Protein AF-A0A7C6EEV6-F1 (afdb_monomer)

Foldseek 3Di:
DVVCVVQVVQQWDWDADDPPPQQFGIWIAAPVRPDIWTEGEFEECALAWTWCFQDLDHPTQWYWYWYNVVDPDIWIFIDGSVLQVVQWDWDADPNGIIITRHSVSTVVRTPVCVVVHGRD

Sequence (120 aa):
FYVCYELSRKGWNCLPTTRNAKGVDIIIYDLNGEKKFTIQVKALSRRNPVPFGSKLEIMADFVIVCAEVFTDKPEVYILTPDDVKKNIHKGVKDAKTSYWLQPQGYLKFREAWEKIGKGY

Nearest PDB structures (foldseek):
  2wcz-assembly1_B  TM=6.477E-01  e=2.171E-03  Archaeoglobus fulgidus
  8q5o-assembly1_A  TM=5.738E-01  e=1.418E-02  Escherichia coli
  3wvh-assembly1_A  TM=6.713E-01  e=1.547E+00  Haemophilus influenzae Rd KW20
  2z53-assembly1_A  TM=4.782E-01  e=4.714E+00  Phytolacca dioica

Mean predicted aligned error: 3.17 Å

Radius of gyration: 14.47 Å; Cα contacts (8 Å, |Δi|>4): 247; chains: 1; bounding box: 33×30×40 Å

pLDDT: mean 95.14, std 6.46, range [60.12, 98.75]

Secondary structure (DSSP, 8-state):
-HHHHHHHTTT-EEEEPSS--TT--EEEE-TTS--EEEEEEEE-SSSPPEEEESS----SSEEEEEE-TTSSS-EEEEE-HHHHHHHEEEEEETTEEEEEE-HHHHHTTBT-GGGT----

Structure (mmCIF, N/CA/C/O backbone):
data_AF-A0A7C6EEV6-F1
#
_entry.id   AF-A0A7C6EEV6-F1
#
loop_
_atom_site.group_PDB
_atom_site.id
_atom_site.type_symbol
_atom_site.label_atom_id
_atom_site.label_alt_id
_atom_site.label_comp_id
_atom_site.label_asym_id
_atom_site.label_entity_id
_atom_site.label_seq_id
_atom_site.pdbx_PDB_ins_code
_atom_site.Cartn_x
_atom_site.Cartn_y
_atom_site.Cartn_z
_atom_site.occupancy
_atom_site.B_iso_or_equiv
_atom_site.auth_seq_id
_atom_site.auth_comp_id
_atom_site.auth_asym_id
_atom_site.auth_atom_id
_atom_site.pdbx_PDB_model_num
ATOM 1 N N . PHE A 1 1 ? -11.119 -3.852 -3.660 1.00 90.19 1 PHE A N 1
ATOM 2 C CA . PHE A 1 1 ? -11.980 -3.915 -2.459 1.00 90.19 1 PHE A CA 1
ATOM 3 C C . PHE A 1 1 ? -11.391 -4.717 -1.297 1.00 90.19 1 PHE A C 1
ATOM 5 O O . PHE A 1 1 ? -11.603 -4.293 -0.173 1.00 90.19 1 PHE A O 1
ATOM 12 N N . TYR A 1 2 ? -10.637 -5.807 -1.511 1.00 96.12 2 TYR A N 1
ATOM 13 C CA . TYR A 1 2 ? -10.075 -6.634 -0.420 1.00 96.12 2 TYR A CA 1
ATOM 14 C C . TYR A 1 2 ? -9.331 -5.847 0.679 1.00 96.12 2 TYR A C 1
ATOM 16 O O . TYR A 1 2 ? -9.598 -6.033 1.858 1.00 96.12 2 TYR A O 1
ATOM 24 N N . VAL A 1 3 ? -8.468 -4.897 0.303 1.00 97.19 3 VAL A N 1
ATOM 25 C CA . VAL A 1 3 ? -7.756 -4.048 1.278 1.00 97.19 3 VAL A CA 1
ATOM 26 C C . VAL A 1 3 ? -8.719 -3.218 2.138 1.00 97.19 3 VAL A C 1
ATOM 28 O O . VAL A 1 3 ? -8.515 -3.121 3.343 1.00 97.19 3 VAL A O 1
ATOM 31 N N . CYS A 1 4 ? -9.802 -2.678 1.564 1.00 97.69 4 CYS A N 1
ATOM 32 C CA . CYS A 1 4 ? -10.833 -1.980 2.340 1.00 97.69 4 CYS A CA 1
ATOM 33 C C . CYS A 1 4 ? -11.511 -2.918 3.345 1.00 97.69 4 CYS A C 1
ATOM 35 O O . CYS A 1 4 ? -11.732 -2.524 4.480 1.00 97.69 4 CYS A O 1
ATOM 37 N N . TYR A 1 5 ? -11.805 -4.162 2.952 1.00 97.06 5 TYR A N 1
ATOM 38 C CA . TYR A 1 5 ? -12.373 -5.166 3.857 1.00 97.06 5 TYR A CA 1
ATOM 39 C C . TYR A 1 5 ? -11.449 -5.431 5.058 1.00 97.06 5 TYR A C 1
ATOM 41 O O . TYR A 1 5 ? -11.901 -5.379 6.201 1.00 97.06 5 TYR A O 1
ATOM 49 N N . GLU A 1 6 ? -10.149 -5.626 4.820 1.00 97.75 6 GLU A N 1
ATOM 50 C CA . GLU A 1 6 ? -9.165 -5.821 5.894 1.00 97.75 6 GLU A CA 1
ATOM 51 C C . GLU A 1 6 ? -9.039 -4.601 6.820 1.00 97.75 6 GLU A C 1
ATOM 53 O O . GLU A 1 6 ? -8.946 -4.751 8.040 1.00 97.75 6 GLU A O 1
ATOM 58 N N . LEU A 1 7 ? -9.077 -3.389 6.262 1.00 98.06 7 LEU A N 1
ATOM 59 C CA . LEU A 1 7 ? -9.040 -2.140 7.028 1.00 98.06 7 LEU A CA 1
ATOM 60 C C . LEU A 1 7 ? -10.310 -1.950 7.871 1.00 98.06 7 LEU A C 1
ATOM 62 O O . LEU A 1 7 ? -10.215 -1.635 9.059 1.00 98.06 7 LEU A O 1
ATOM 66 N N . SER A 1 8 ? -11.489 -2.216 7.308 1.00 97.69 8 SER A N 1
ATOM 67 C CA . SER A 1 8 ? -12.762 -2.124 8.030 1.00 97.69 8 SER A CA 1
ATOM 68 C C . SER A 1 8 ? -12.862 -3.126 9.178 1.00 97.69 8 SER A C 1
ATOM 70 O O . SER A 1 8 ? -13.333 -2.766 10.255 1.00 97.69 8 SER A O 1
ATOM 72 N N . ARG A 1 9 ? -12.315 -4.343 9.032 1.00 97.06 9 ARG A N 1
ATOM 73 C CA . ARG A 1 9 ? -12.185 -5.301 10.152 1.00 97.06 9 ARG A CA 1
ATOM 74 C C . ARG A 1 9 ? -11.350 -4.770 11.321 1.00 97.06 9 ARG A C 1
ATOM 76 O O . ARG A 1 9 ? -11.454 -5.294 12.427 1.00 97.06 9 ARG A O 1
ATOM 83 N N . LYS A 1 10 ? -10.512 -3.757 11.085 1.00 97.06 10 LYS A N 1
ATOM 84 C CA . LYS A 1 10 ? -9.649 -3.105 12.085 1.00 97.06 10 LYS A CA 1
ATOM 85 C C . LYS A 1 10 ? -10.220 -1.765 12.571 1.00 97.06 10 LYS A C 1
ATOM 87 O O . LYS A 1 10 ? -9.518 -1.020 13.255 1.00 97.06 10 LYS A O 1
ATOM 92 N N . GLY A 1 11 ? -11.479 -1.472 12.239 1.00 97.25 11 GLY A N 1
ATOM 93 C CA . GLY A 1 11 ? -12.208 -0.284 12.688 1.00 97.25 11 GLY A CA 1
ATOM 94 C C . GLY A 1 11 ? -12.051 0.944 11.794 1.00 97.25 11 GLY A C 1
ATOM 95 O O . GLY A 1 11 ? -12.538 2.005 12.155 1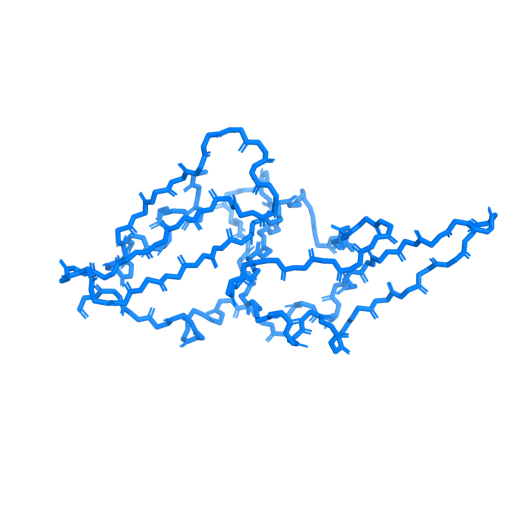.00 97.25 11 GLY A O 1
ATOM 96 N N . TRP A 1 12 ? -11.383 0.837 10.642 1.00 98.31 12 TRP A N 1
ATOM 97 C CA . TRP A 1 12 ? -11.200 1.977 9.743 1.00 98.31 12 TRP A CA 1
ATOM 98 C C . TRP A 1 12 ? -12.384 2.155 8.788 1.00 98.31 12 TRP A C 1
ATOM 100 O O . TRP A 1 12 ? -12.762 1.234 8.053 1.00 98.31 12 TRP A O 1
ATOM 110 N N . ASN A 1 13 ? -12.906 3.377 8.717 1.00 97.88 13 ASN A N 1
ATOM 111 C CA . ASN A 1 13 ? -13.807 3.783 7.646 1.00 97.88 13 ASN A CA 1
ATOM 112 C C . ASN A 1 13 ? -12.995 3.984 6.363 1.00 97.88 13 ASN A C 1
ATOM 114 O O . ASN A 1 13 ? -11.955 4.637 6.392 1.00 97.88 13 ASN A O 1
ATOM 118 N N . CYS A 1 14 ? -13.449 3.418 5.243 1.00 97.62 14 CYS A N 1
ATOM 119 C CA . CYS A 1 14 ? -12.705 3.415 3.981 1.00 97.62 14 CYS A CA 1
ATOM 120 C C . CYS A 1 14 ? -13.447 4.177 2.879 1.00 97.62 14 CYS A C 1
ATOM 122 O O . CYS A 1 14 ? -14.596 3.870 2.569 1.00 97.62 14 CYS A O 1
ATOM 124 N N . LEU A 1 15 ? -12.744 5.091 2.214 1.00 95.62 15 LEU A N 1
ATOM 125 C CA . LEU A 1 15 ? -13.184 5.803 1.017 1.00 95.62 15 LEU A CA 1
ATOM 126 C C . LEU A 1 15 ? -12.264 5.417 -0.149 1.00 95.62 15 LEU A C 1
ATOM 128 O O . LEU A 1 15 ? -11.190 6.007 -0.301 1.00 95.62 15 LEU A O 1
ATOM 132 N N . PRO A 1 16 ? -12.625 4.408 -0.964 1.00 94.88 16 PRO A N 1
ATOM 133 C CA . PRO A 1 16 ? -11.889 4.125 -2.189 1.00 94.88 16 PRO A CA 1
ATOM 134 C C . PRO A 1 16 ? -12.031 5.304 -3.160 1.00 94.88 16 PRO A C 1
ATOM 136 O O . PRO A 1 16 ? -13.128 5.834 -3.355 1.00 94.88 16 PRO A O 1
ATOM 139 N N . THR A 1 17 ? -10.929 5.724 -3.775 1.00 92.31 17 THR A N 1
ATOM 140 C CA . THR A 1 17 ? -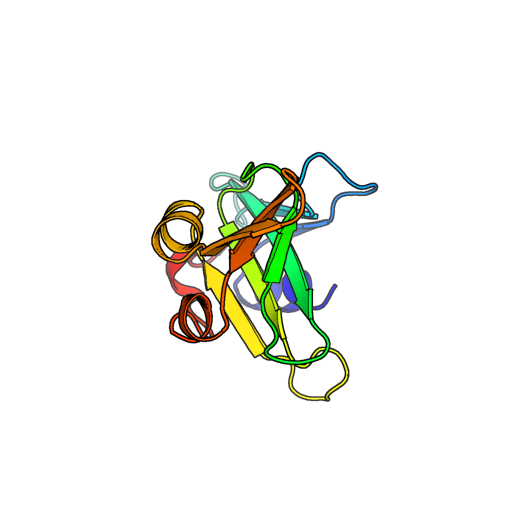10.949 6.821 -4.745 1.00 92.31 17 THR A CA 1
ATOM 141 C C . THR A 1 17 ? -11.514 6.334 -6.082 1.00 92.31 17 THR A C 1
ATOM 143 O O . THR A 1 17 ? -11.361 5.176 -6.475 1.00 92.31 17 THR A O 1
ATOM 146 N N . THR A 1 18 ? -12.218 7.216 -6.797 1.00 80.81 18 THR A N 1
ATOM 147 C CA . THR A 1 18 ? -12.673 6.938 -8.164 1.00 80.81 18 THR A CA 1
ATOM 148 C C . THR A 1 18 ? -11.746 7.649 -9.147 1.00 80.81 18 THR A C 1
ATOM 150 O O . THR A 1 18 ? -11.476 8.840 -9.005 1.00 80.81 18 THR A O 1
ATOM 153 N N . ARG A 1 19 ? -11.272 6.912 -10.163 1.00 65.19 19 ARG A N 1
ATOM 154 C CA . ARG A 1 19 ? -10.205 7.301 -11.113 1.00 65.19 19 ARG A CA 1
ATOM 155 C C . ARG A 1 19 ? -8.811 7.352 -10.477 1.00 65.19 19 ARG A C 1
ATOM 157 O O . ARG A 1 19 ? -8.661 7.471 -9.271 1.00 65.19 19 ARG A O 1
ATOM 164 N N . ASN A 1 20 ? -7.792 7.227 -11.329 1.00 60.12 20 ASN A N 1
ATOM 165 C CA . ASN A 1 20 ? -6.372 7.074 -10.991 1.00 60.12 20 ASN A CA 1
ATOM 166 C C . ASN A 1 20 ? -5.795 8.365 -10.360 1.00 60.12 20 ASN A C 1
ATOM 168 O O . ASN A 1 20 ? -5.025 9.102 -10.981 1.00 60.12 20 ASN A O 1
ATOM 172 N N . ALA A 1 21 ? -6.244 8.701 -9.150 1.00 62.22 21 ALA A N 1
ATOM 173 C CA . ALA A 1 21 ? -5.906 9.921 -8.437 1.00 62.22 21 ALA A CA 1
ATOM 174 C C . ALA A 1 21 ? -4.457 9.850 -7.946 1.00 62.22 21 ALA A C 1
ATOM 176 O O . ALA A 1 21 ? -4.207 9.303 -6.886 1.00 62.22 21 ALA A O 1
ATOM 177 N N . LYS A 1 22 ? -3.499 10.366 -8.730 1.00 68.44 22 LYS A N 1
ATOM 178 C CA . LYS A 1 22 ? -2.086 10.633 -8.361 1.00 68.44 22 LYS A CA 1
ATOM 179 C C . LYS A 1 22 ? -1.443 9.665 -7.333 1.00 68.44 22 LYS A C 1
ATOM 181 O O . LYS A 1 22 ? -0.695 10.092 -6.463 1.00 68.44 22 LYS A O 1
ATOM 186 N N . GLY A 1 23 ? -1.710 8.362 -7.430 1.00 81.94 23 GLY A N 1
ATOM 187 C CA . GLY A 1 23 ? -1.134 7.349 -6.541 1.00 81.94 23 GLY A CA 1
ATOM 188 C C . GLY A 1 23 ? -1.790 7.163 -5.163 1.00 81.94 23 GLY A C 1
ATOM 189 O O . GLY A 1 23 ? -1.180 6.486 -4.344 1.00 81.94 23 GLY A O 1
ATOM 190 N N . VAL A 1 24 ? -2.987 7.703 -4.903 1.00 93.56 24 VAL A N 1
ATOM 191 C CA . VAL A 1 24 ? -3.810 7.394 -3.717 1.00 93.56 24 VAL A CA 1
ATOM 192 C C . VAL A 1 24 ? -5.058 6.623 -4.147 1.00 93.56 24 VAL A C 1
ATOM 194 O O . VAL A 1 24 ? -5.911 7.144 -4.868 1.00 93.56 24 VAL A O 1
ATOM 197 N N . ASP A 1 25 ? -5.180 5.390 -3.664 1.00 94.94 25 ASP A N 1
ATOM 198 C CA . ASP A 1 25 ? -6.265 4.467 -4.013 1.00 94.94 25 ASP A CA 1
ATOM 199 C C . ASP A 1 25 ? -7.361 4.421 -2.938 1.00 94.94 25 ASP A C 1
ATOM 201 O O . ASP A 1 25 ? -8.529 4.174 -3.237 1.00 94.94 25 ASP A O 1
ATOM 205 N N . ILE A 1 26 ? -6.998 4.639 -1.669 1.00 96.69 26 ILE A N 1
ATOM 206 C CA . ILE A 1 26 ? -7.926 4.600 -0.532 1.00 96.69 26 ILE A CA 1
ATOM 207 C C . ILE A 1 26 ? -7.579 5.729 0.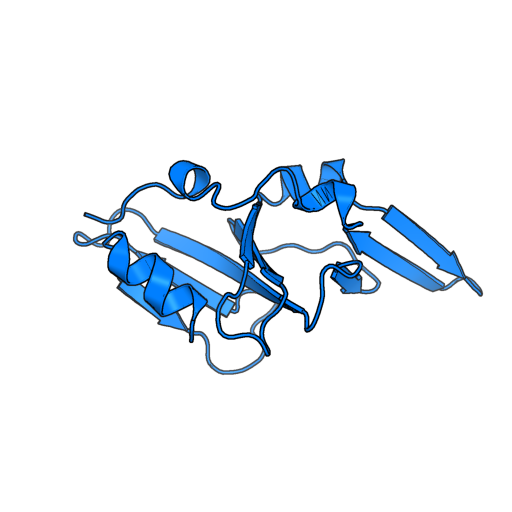437 1.00 96.69 26 ILE A C 1
ATOM 209 O O . ILE A 1 26 ? -6.412 5.953 0.752 1.00 96.69 26 ILE A O 1
ATOM 213 N N . ILE A 1 27 ? -8.599 6.411 0.945 1.00 96.56 27 ILE A N 1
ATOM 214 C CA . ILE A 1 27 ? -8.499 7.273 2.123 1.00 96.56 27 ILE A CA 1
ATOM 215 C C . ILE A 1 27 ? -9.185 6.544 3.274 1.00 96.56 27 ILE A C 1
ATOM 217 O O . ILE A 1 27 ? -10.292 6.035 3.103 1.00 96.56 27 ILE A O 1
ATOM 221 N N . ILE A 1 28 ? -8.543 6.483 4.434 1.00 98.06 28 ILE A N 1
ATOM 222 C CA . ILE A 1 28 ? -9.131 5.931 5.653 1.00 98.06 28 ILE A CA 1
ATOM 223 C C . ILE A 1 28 ? -9.232 6.979 6.746 1.00 98.06 28 ILE A C 1
ATOM 225 O O . ILE A 1 28 ? -8.427 7.909 6.796 1.00 98.06 28 ILE A O 1
ATOM 229 N N . TYR A 1 29 ? -10.207 6.804 7.630 1.00 98.12 29 TYR A N 1
ATOM 230 C CA . TYR A 1 29 ? -10.344 7.600 8.841 1.00 98.12 29 TYR A CA 1
ATOM 231 C C . TYR A 1 29 ? -10.921 6.772 9.991 1.00 98.12 29 TYR A C 1
ATOM 233 O O . TYR A 1 29 ? -11.608 5.773 9.756 1.00 98.12 29 TYR A O 1
ATOM 241 N N . ASP A 1 30 ? -10.578 7.144 11.221 1.00 97.25 30 ASP A N 1
ATOM 242 C CA . ASP A 1 30 ? -11.074 6.472 12.427 1.00 97.25 30 ASP A CA 1
ATOM 243 C C . ASP A 1 30 ? -12.560 6.790 12.686 1.00 97.25 30 ASP A C 1
ATOM 245 O O . ASP A 1 30 ? -13.193 7.549 11.946 1.00 97.25 30 ASP A O 1
ATOM 249 N N . LEU A 1 31 ? -13.153 6.175 13.711 1.00 94.06 31 LEU A N 1
ATOM 250 C CA . LEU A 1 31 ? -14.574 6.347 14.036 1.00 94.06 31 LEU A CA 1
ATOM 251 C C . LEU A 1 31 ? -14.953 7.803 14.345 1.00 94.06 31 LEU A C 1
ATOM 253 O O . LEU A 1 31 ? -16.059 8.223 14.005 1.00 94.06 31 LEU A O 1
ATOM 257 N N . ASN A 1 32 ? -14.036 8.572 14.937 1.00 93.50 32 ASN A N 1
ATOM 258 C CA . ASN A 1 32 ? -14.256 9.977 15.291 1.00 93.50 32 ASN A CA 1
ATOM 259 C C . ASN A 1 32 ? -13.903 10.940 14.141 1.00 93.50 32 ASN A C 1
ATOM 261 O O . ASN A 1 32 ? -14.231 12.124 14.195 1.00 93.50 32 ASN A O 1
ATOM 265 N N . GLY A 1 33 ? -13.245 10.448 13.087 1.00 90.25 33 GLY A N 1
ATOM 266 C CA . GLY A 1 33 ? -12.743 11.253 11.977 1.00 90.25 33 GLY A CA 1
ATOM 267 C C . GLY A 1 33 ? -11.531 12.123 12.328 1.00 90.25 33 GLY A C 1
ATOM 268 O O . GLY A 1 33 ? -11.244 13.070 11.591 1.00 90.25 33 GLY A O 1
ATOM 269 N N . GLU A 1 34 ? -10.831 11.823 13.422 1.00 91.88 34 GLU A N 1
ATOM 270 C CA . GLU A 1 34 ? -9.672 12.568 13.922 1.00 91.88 34 GLU A CA 1
ATOM 271 C C . GLU A 1 34 ? -8.393 12.142 13.201 1.00 91.88 34 GLU A C 1
ATOM 273 O O . GLU A 1 34 ? -7.650 12.982 12.685 1.00 91.88 34 GLU A O 1
ATOM 278 N N . LYS A 1 35 ? -8.150 10.830 13.105 1.00 94.75 35 LYS A N 1
ATOM 279 C CA . LYS A 1 35 ? -7.034 10.279 12.330 1.00 94.75 35 LYS A CA 1
ATOM 280 C C . LYS A 1 35 ? -7.477 10.005 10.910 1.00 94.75 35 LYS A C 1
ATOM 282 O O . LYS A 1 35 ? -8.504 9.368 10.685 1.00 94.75 35 LYS A O 1
ATOM 287 N N . LYS A 1 36 ? -6.668 10.448 9.949 1.00 96.88 36 LYS A N 1
ATOM 288 C CA . LYS A 1 36 ? -6.889 10.227 8.520 1.00 96.88 36 LYS A CA 1
ATOM 289 C C . LYS A 1 36 ? -5.584 9.828 7.859 1.00 96.88 36 LYS A C 1
ATOM 291 O O . LYS A 1 36 ? -4.572 10.484 8.082 1.00 96.88 36 LYS A O 1
ATOM 296 N N . PHE A 1 37 ? -5.632 8.789 7.034 1.00 98.06 37 PHE A N 1
ATOM 297 C CA . PHE A 1 37 ? -4.484 8.329 6.262 1.00 98.06 37 PHE A CA 1
ATOM 298 C C . PHE A 1 37 ? -4.872 8.049 4.818 1.00 98.06 37 PHE A C 1
ATOM 300 O O . PHE A 1 37 ? -6.015 7.724 4.495 1.00 98.06 37 PHE A O 1
ATOM 307 N N . THR A 1 38 ? -3.886 8.142 3.946 1.00 97.50 38 THR A N 1
ATOM 308 C CA . THR A 1 38 ? -3.970 7.834 2.526 1.00 97.50 38 THR A CA 1
ATOM 309 C C . THR A 1 38 ? -3.169 6.574 2.224 1.00 97.50 38 THR A C 1
ATOM 311 O O . THR A 1 38 ? -2.105 6.329 2.794 1.00 97.50 38 THR A O 1
ATOM 314 N N . ILE A 1 39 ? -3.689 5.739 1.331 1.00 97.75 39 ILE A N 1
ATOM 315 C CA . ILE A 1 39 ? -3.116 4.435 1.006 1.00 97.75 39 ILE A CA 1
ATOM 316 C C . ILE A 1 39 ? -2.995 4.298 -0.507 1.00 97.75 39 ILE A C 1
ATOM 318 O O . ILE A 1 39 ? -3.966 4.483 -1.244 1.00 97.75 39 ILE A O 1
ATOM 322 N N . GLN A 1 40 ? -1.807 3.902 -0.952 1.00 97.00 40 GLN A N 1
ATOM 323 C CA . GLN A 1 40 ? -1.566 3.376 -2.289 1.00 97.00 40 GLN A CA 1
ATOM 324 C C . GLN A 1 40 ? -1.613 1.848 -2.244 1.00 97.00 40 GLN A C 1
ATOM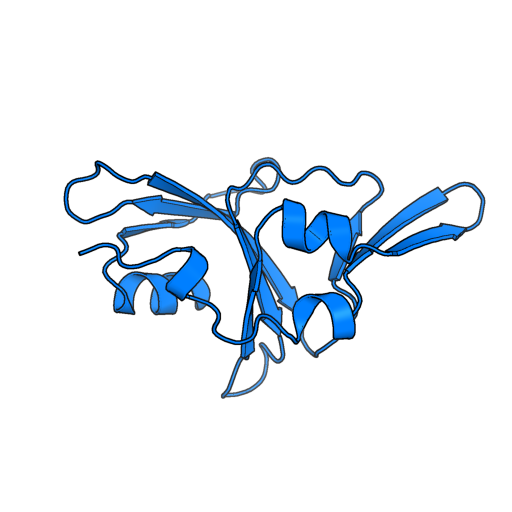 326 O O . GLN A 1 40 ? -0.955 1.233 -1.407 1.00 97.00 40 GLN A O 1
ATOM 331 N N . VAL A 1 41 ? -2.340 1.211 -3.156 1.00 96.62 41 VAL A N 1
ATOM 332 C CA . VAL A 1 41 ? -2.450 -0.246 -3.250 1.00 96.62 41 VAL A CA 1
ATOM 333 C C . VAL A 1 41 ? -1.742 -0.751 -4.504 1.00 96.62 41 VAL A C 1
ATOM 335 O O . VAL A 1 41 ? -1.905 -0.236 -5.608 1.00 96.62 41 VAL A O 1
ATOM 338 N N . LYS A 1 42 ? -0.955 -1.814 -4.351 1.00 96.56 42 LYS A N 1
ATOM 339 C CA . LYS A 1 42 ? -0.290 -2.520 -5.448 1.00 96.56 42 LYS A CA 1
ATOM 340 C C . LYS A 1 42 ? -0.709 -3.983 -5.422 1.00 96.56 42 LYS A C 1
ATOM 342 O O . LYS A 1 42 ? -0.249 -4.744 -4.579 1.00 96.56 42 LYS A O 1
ATOM 347 N N . ALA A 1 43 ? -1.593 -4.370 -6.336 1.00 96.75 43 ALA A N 1
ATOM 348 C CA . ALA A 1 43 ? -2.057 -5.747 -6.472 1.00 96.75 43 ALA A CA 1
ATOM 349 C C . ALA A 1 43 ? -1.169 -6.531 -7.452 1.00 96.75 43 ALA A C 1
ATOM 351 O O . ALA A 1 43 ? -0.903 -6.059 -8.558 1.00 96.75 43 ALA A O 1
ATOM 352 N N . LEU A 1 44 ? -0.731 -7.727 -7.060 1.00 97.81 44 LEU A N 1
ATOM 353 C CA . LEU A 1 44 ? 0.108 -8.616 -7.860 1.00 97.81 44 LEU A CA 1
ATOM 354 C C . LEU A 1 44 ? -0.475 -10.032 -7.887 1.00 97.81 44 LEU A C 1
ATOM 356 O O . LEU A 1 44 ? -0.893 -10.569 -6.864 1.00 97.81 44 LEU A O 1
ATOM 360 N N . SER A 1 45 ? -0.434 -10.681 -9.050 1.00 96.94 45 SER A N 1
ATOM 361 C CA . SER A 1 45 ? -0.882 -12.073 -9.199 1.00 96.94 45 SER A CA 1
ATOM 362 C C . SER A 1 45 ? -0.002 -13.084 -8.464 1.00 96.94 45 SER A C 1
ATOM 364 O O . SER A 1 45 ? -0.472 -14.173 -8.167 1.00 96.94 45 SER A O 1
ATOM 366 N N . ARG A 1 46 ? 1.260 -12.730 -8.195 1.00 97.25 46 ARG A N 1
ATOM 367 C CA . ARG A 1 46 ? 2.274 -13.528 -7.492 1.00 97.25 46 ARG A CA 1
ATOM 368 C C . ARG A 1 46 ? 3.207 -12.606 -6.708 1.00 97.25 46 ARG A C 1
ATOM 370 O O . ARG A 1 46 ? 3.164 -11.390 -6.911 1.00 97.25 46 ARG A O 1
ATOM 377 N N . ARG A 1 47 ? 4.111 -13.157 -5.895 1.00 97.31 47 ARG A N 1
ATOM 378 C CA . ARG A 1 47 ? 5.200 -12.421 -5.207 1.00 97.31 47 ARG A CA 1
ATOM 379 C C . ARG A 1 47 ? 6.293 -11.868 -6.152 1.00 97.31 47 ARG A C 1
ATOM 381 O O . ARG A 1 47 ? 7.477 -12.163 -6.009 1.00 97.31 47 ARG A O 1
ATOM 388 N N . ASN A 1 48 ? 5.899 -11.063 -7.135 1.00 97.75 48 ASN A N 1
ATOM 389 C CA . ASN A 1 48 ? 6.776 -10.438 -8.129 1.00 97.75 48 ASN A CA 1
ATOM 390 C C . ASN A 1 48 ? 7.332 -9.083 -7.641 1.00 97.75 48 ASN A C 1
ATOM 392 O O . ASN A 1 48 ? 6.844 -8.542 -6.643 1.00 97.75 48 ASN A O 1
ATOM 396 N N . PRO A 1 49 ? 8.331 -8.503 -8.335 1.00 98.06 49 PRO A N 1
ATOM 397 C CA . PRO A 1 49 ? 8.737 -7.117 -8.115 1.00 98.06 49 PRO A CA 1
ATOM 398 C C . PRO A 1 49 ? 7.576 -6.139 -8.352 1.00 98.06 49 PRO A C 1
ATOM 400 O O . PRO A 1 49 ? 6.861 -6.239 -9.350 1.00 98.06 49 PRO A O 1
ATOM 403 N N . VAL A 1 50 ? 7.400 -5.171 -7.450 1.00 97.94 50 VAL A N 1
ATOM 404 C CA . VAL A 1 50 ? 6.312 -4.183 -7.517 1.00 97.94 50 VAL A CA 1
ATOM 405 C C . VAL A 1 50 ? 6.769 -2.959 -8.321 1.00 97.94 50 VAL A C 1
ATOM 407 O O . VAL A 1 50 ? 7.764 -2.335 -7.941 1.00 97.94 50 VAL A O 1
ATOM 410 N N . PRO A 1 51 ? 6.060 -2.557 -9.392 1.00 95.94 51 PRO A N 1
ATOM 411 C CA . PRO A 1 51 ? 6.445 -1.400 -10.194 1.00 95.94 51 PRO A CA 1
ATOM 412 C C . PRO A 1 51 ? 6.036 -0.067 -9.545 1.00 95.94 51 PRO A C 1
ATOM 414 O O . PRO A 1 51 ? 4.868 0.154 -9.195 1.00 95.94 51 PRO A O 1
ATOM 417 N N . PHE A 1 52 ? 6.989 0.865 -9.486 1.00 95.38 52 PHE A N 1
ATOM 418 C CA . PHE A 1 52 ? 6.783 2.272 -9.108 1.00 95.38 52 PHE A CA 1
ATOM 419 C C . PHE A 1 52 ? 6.941 3.246 -10.287 1.00 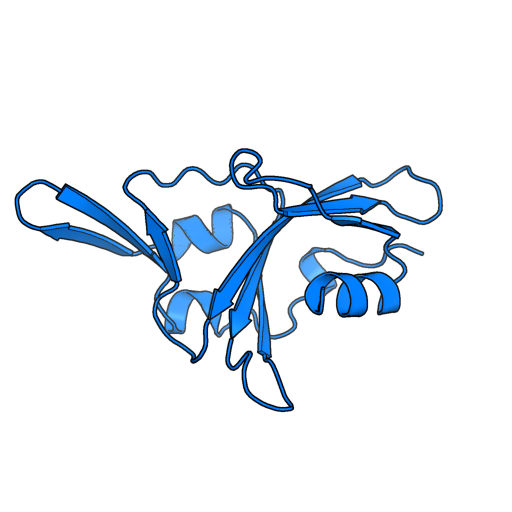95.38 52 PHE A C 1
ATOM 421 O O . PHE A 1 52 ? 6.771 4.445 -10.120 1.00 95.38 52 PHE A O 1
ATOM 428 N N . GLY A 1 53 ? 7.187 2.742 -11.500 1.00 93.19 53 GLY A N 1
ATOM 429 C CA . GLY A 1 53 ? 7.266 3.561 -12.711 1.00 93.19 53 GLY A CA 1
ATOM 430 C C . GLY A 1 53 ? 8.630 4.227 -12.900 1.00 93.19 53 GLY A C 1
ATOM 431 O O . GLY A 1 53 ? 9.641 3.748 -12.389 1.00 93.19 53 GLY A O 1
ATOM 432 N N . SER A 1 54 ? 8.672 5.306 -13.685 1.00 93.44 54 SER A N 1
ATOM 433 C CA . SER A 1 54 ? 9.910 6.015 -14.053 1.00 93.44 54 SER A CA 1
ATOM 434 C C . SER A 1 54 ? 10.353 7.075 -13.044 1.00 93.44 54 SER A C 1
ATOM 436 O O . SER A 1 54 ? 11.495 7.529 -13.099 1.00 93.44 54 SER A O 1
ATOM 438 N N . LYS A 1 55 ? 9.471 7.449 -12.114 1.00 91.19 55 LYS A N 1
ATOM 439 C CA . LYS A 1 55 ? 9.742 8.356 -10.998 1.00 91.19 55 LYS A CA 1
ATOM 440 C C . LYS A 1 55 ? 9.251 7.716 -9.711 1.00 91.19 55 LYS A C 1
ATOM 442 O O . LYS A 1 55 ? 8.146 7.184 -9.676 1.00 91.19 55 LYS A O 1
ATOM 447 N N . LEU A 1 56 ? 10.057 7.785 -8.659 1.00 92.31 56 LEU A N 1
ATOM 448 C CA . LEU A 1 56 ? 9.668 7.292 -7.344 1.00 92.31 56 LEU A CA 1
ATOM 449 C C . LEU A 1 56 ? 8.901 8.380 -6.581 1.00 92.31 56 LEU A C 1
ATOM 451 O O . LEU A 1 56 ? 9.454 9.049 -5.711 1.00 92.31 56 LEU A O 1
ATOM 455 N N . GLU A 1 57 ? 7.632 8.564 -6.935 1.00 90.69 57 GLU A N 1
ATOM 456 C CA . GLU A 1 57 ? 6.717 9.506 -6.283 1.00 90.69 57 GLU A CA 1
ATOM 457 C C . GLU A 1 57 ? 5.633 8.718 -5.536 1.00 90.69 57 GLU A C 1
ATOM 459 O O . GLU A 1 57 ? 4.787 8.065 -6.145 1.00 90.69 57 GLU A O 1
ATOM 464 N N . ILE A 1 58 ? 5.687 8.747 -4.202 1.00 94.56 58 ILE A N 1
ATOM 465 C CA . ILE A 1 58 ? 4.710 8.098 -3.318 1.00 94.56 58 ILE A CA 1
ATOM 466 C C . ILE A 1 58 ? 4.029 9.209 -2.528 1.00 94.56 58 ILE A C 1
ATOM 468 O O . ILE A 1 58 ? 4.665 9.840 -1.687 1.00 94.56 58 ILE A O 1
ATOM 472 N N . MET A 1 59 ? 2.763 9.472 -2.850 1.00 92.75 59 MET A N 1
ATOM 473 C CA . MET A 1 59 ? 1.962 10.542 -2.240 1.00 92.75 59 MET A CA 1
ATOM 474 C C . MET A 1 59 ? 1.069 10.050 -1.094 1.00 92.75 59 MET A C 1
ATOM 476 O O . MET A 1 59 ? 0.396 10.860 -0.468 1.00 92.75 59 MET A O 1
ATOM 480 N N . ALA A 1 60 ? 1.043 8.740 -0.853 1.00 95.94 60 ALA A N 1
ATOM 481 C CA . ALA A 1 60 ? 0.251 8.118 0.195 1.00 95.94 60 ALA A CA 1
ATOM 482 C C . ALA A 1 60 ? 1.054 7.955 1.495 1.00 95.94 60 ALA A C 1
ATOM 484 O O . ALA A 1 60 ? 2.265 7.730 1.444 1.00 95.94 60 ALA A O 1
ATOM 485 N N . ASP A 1 61 ? 0.372 7.983 2.641 1.00 97.94 61 ASP A N 1
ATOM 486 C CA . ASP A 1 61 ? 0.960 7.712 3.963 1.00 97.94 61 ASP A CA 1
ATOM 487 C C . ASP A 1 61 ? 1.441 6.262 4.085 1.00 97.94 61 ASP A C 1
ATOM 489 O O . ASP A 1 61 ? 2.445 5.980 4.741 1.00 97.94 61 ASP A O 1
ATOM 493 N N . PHE A 1 62 ? 0.751 5.340 3.406 1.00 98.44 62 PHE A N 1
ATOM 494 C CA . PHE A 1 62 ? 1.113 3.928 3.347 1.00 98.44 62 PHE A CA 1
ATOM 495 C C . PHE A 1 62 ? 1.040 3.370 1.928 1.00 98.44 62 PHE A C 1
ATOM 497 O O . PHE A 1 62 ? 0.222 3.779 1.102 1.00 98.44 62 PHE A O 1
ATOM 504 N N . VAL A 1 63 ? 1.867 2.360 1.671 1.00 98.25 63 VAL A N 1
ATOM 505 C CA . VAL A 1 63 ? 1.770 1.496 0.498 1.00 98.25 63 VAL A CA 1
ATOM 506 C C . VAL A 1 63 ? 1.412 0.092 0.960 1.00 98.25 63 VAL A C 1
ATOM 508 O O . VAL A 1 63 ? 2.141 -0.518 1.742 1.00 98.25 63 VAL A O 1
ATOM 511 N N . ILE A 1 64 ? 0.306 -0.437 0.447 1.00 98.50 64 ILE A N 1
ATOM 512 C CA . ILE A 1 64 ? -0.119 -1.813 0.681 1.00 98.50 64 ILE A CA 1
ATOM 513 C C . ILE A 1 64 ? 0.133 -2.627 -0.583 1.00 98.50 64 ILE A C 1
ATOM 515 O O . ILE A 1 64 ? -0.483 -2.398 -1.625 1.00 98.50 64 ILE A O 1
ATOM 519 N N . VAL A 1 65 ? 1.026 -3.609 -0.489 1.00 98.50 65 VAL A N 1
ATOM 520 C CA . VAL A 1 65 ? 1.201 -4.621 -1.535 1.00 98.50 65 VAL A CA 1
ATOM 521 C C . VAL A 1 65 ? 0.289 -5.793 -1.202 1.00 98.50 65 VAL A C 1
ATOM 523 O O . VAL A 1 65 ? 0.356 -6.338 -0.105 1.00 98.50 65 VAL A O 1
ATOM 526 N N . CYS A 1 66 ? -0.559 -6.183 -2.147 1.00 98.19 66 CYS A N 1
ATOM 527 C CA . CYS A 1 66 ? -1.397 -7.369 -2.045 1.00 98.19 66 CYS A CA 1
ATOM 528 C C . CYS A 1 66 ? -0.940 -8.369 -3.111 1.00 98.19 66 CYS A C 1
ATOM 530 O O . CYS A 1 66 ? -1.064 -8.090 -4.303 1.00 98.19 66 CYS A O 1
ATOM 532 N N . ALA A 1 67 ? -0.354 -9.489 -2.694 1.00 98.00 67 ALA A N 1
ATOM 533 C CA . ALA A 1 67 ? 0.162 -10.528 -3.585 1.00 98.00 67 ALA A CA 1
ATOM 534 C C . ALA A 1 67 ? -0.750 -11.762 -3.592 1.00 98.00 67 ALA A C 1
ATOM 536 O O . ALA A 1 67 ? -1.607 -11.909 -2.723 1.00 98.00 67 ALA A O 1
ATOM 537 N N . GLU A 1 68 ? -0.547 -12.653 -4.567 1.00 97.50 68 GLU A N 1
ATOM 538 C CA . GLU A 1 68 ? -1.337 -13.884 -4.738 1.00 97.50 68 GLU A CA 1
ATOM 539 C C . GLU A 1 68 ? -2.850 -13.602 -4.886 1.00 97.50 68 GLU A C 1
ATOM 541 O O . GLU A 1 68 ? -3.693 -14.378 -4.440 1.00 97.50 68 GLU A O 1
ATOM 546 N N . VAL A 1 69 ? -3.217 -12.480 -5.528 1.00 97.06 69 VAL A N 1
ATOM 547 C CA . VAL A 1 69 ? -4.607 -11.961 -5.553 1.00 97.06 69 VAL A CA 1
ATOM 548 C C . VAL A 1 69 ? -5.622 -12.826 -6.307 1.00 97.06 69 VAL A C 1
ATOM 550 O O . VAL A 1 69 ? -6.817 -12.561 -6.229 1.00 97.06 69 VAL A O 1
ATOM 553 N N . PHE A 1 70 ? -5.167 -13.835 -7.053 1.00 96.06 70 PHE A N 1
ATOM 554 C CA . PHE A 1 70 ? -6.037 -14.806 -7.728 1.00 96.06 70 PHE A CA 1
ATOM 555 C C . PHE A 1 70 ? -6.230 -16.102 -6.927 1.00 96.06 70 PHE A C 1
ATOM 557 O O . PHE A 1 70 ? -6.861 -17.033 -7.420 1.00 96.06 70 PHE A O 1
ATOM 564 N N . THR A 1 71 ? -5.681 -16.174 -5.715 1.00 95.00 71 THR A N 1
ATOM 565 C CA . THR A 1 71 ? -5.865 -17.300 -4.794 1.00 95.00 71 THR A CA 1
ATOM 566 C C . THR A 1 71 ? -6.947 -16.986 -3.760 1.00 95.00 71 THR A C 1
ATOM 568 O O . THR A 1 71 ? -7.368 -15.840 -3.602 1.00 95.00 71 THR A O 1
ATOM 571 N N . ASP A 1 72 ? -7.379 -18.005 -3.023 1.00 93.56 72 ASP A N 1
ATOM 572 C CA . ASP A 1 72 ? -8.267 -17.866 -1.864 1.00 93.56 72 ASP A CA 1
ATOM 573 C C . ASP A 1 72 ? -7.577 -17.208 -0.653 1.00 93.56 72 ASP A C 1
ATOM 575 O O . ASP A 1 72 ? -8.247 -16.822 0.306 1.00 93.56 72 ASP A O 1
ATOM 579 N N . LYS A 1 73 ? -6.244 -17.061 -0.690 1.00 93.81 73 LYS A N 1
ATOM 580 C CA . LYS A 1 73 ? -5.422 -16.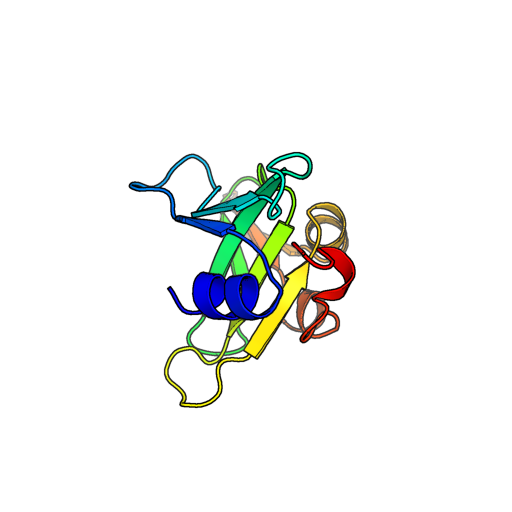535 0.408 1.00 93.81 73 LYS A CA 1
ATOM 581 C C . LYS A 1 73 ? -4.474 -15.423 -0.066 1.00 93.81 73 LYS A C 1
ATOM 583 O O . LYS A 1 73 ? -3.257 -15.627 -0.061 1.00 93.81 73 LYS A O 1
ATOM 588 N N . PRO A 1 74 ? -4.993 -14.236 -0.444 1.00 96.38 74 PRO A N 1
ATOM 589 C CA . PRO A 1 74 ? -4.149 -13.092 -0.764 1.00 96.38 74 PRO A CA 1
ATOM 590 C C . PRO A 1 74 ? -3.270 -12.701 0.427 1.00 96.38 74 PRO A C 1
ATOM 592 O O . PRO A 1 74 ? -3.718 -12.691 1.574 1.00 96.38 74 PRO A O 1
ATOM 595 N N . GLU A 1 75 ? -2.026 -12.326 0.152 1.00 98.00 75 GLU A N 1
ATOM 596 C CA . GLU A 1 75 ? -1.066 -11.912 1.175 1.00 98.00 75 GLU A CA 1
ATOM 597 C C . GLU A 1 75 ? -0.931 -10.395 1.193 1.00 98.00 75 GLU A C 1
ATOM 599 O O . GLU A 1 75 ? -0.794 -9.780 0.131 1.00 98.00 75 GLU A O 1
ATOM 604 N N . VAL A 1 76 ? -0.938 -9.786 2.382 1.00 98.38 76 VAL A N 1
ATOM 605 C CA . VAL A 1 76 ? -0.875 -8.330 2.522 1.00 98.38 76 VAL A CA 1
ATOM 606 C C . VAL A 1 76 ? 0.433 -7.900 3.176 1.00 98.38 76 VAL A C 1
ATOM 608 O O . VAL A 1 76 ? 0.874 -8.466 4.174 1.00 98.38 76 VAL A O 1
ATOM 611 N N . TYR A 1 77 ? 1.055 -6.869 2.609 1.00 98.75 77 TYR A N 1
ATOM 612 C CA . TYR A 1 77 ? 2.302 -6.287 3.0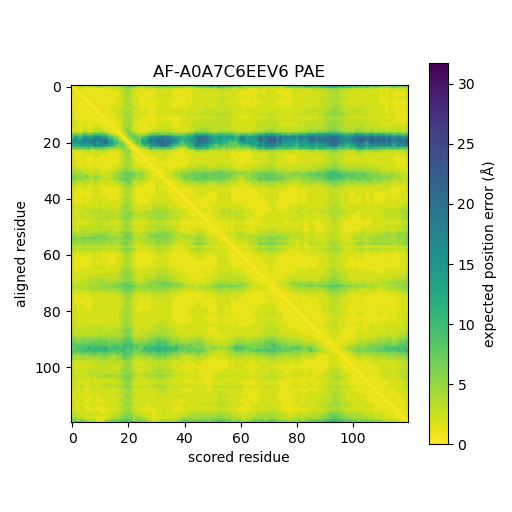92 1.00 98.75 77 TYR A CA 1
ATOM 613 C C . TYR A 1 77 ? 2.133 -4.779 3.246 1.00 98.75 77 TYR A C 1
ATOM 615 O O . TYR A 1 77 ? 1.710 -4.112 2.301 1.00 98.75 77 TYR A O 1
ATOM 623 N N . ILE A 1 78 ? 2.455 -4.247 4.427 1.00 98.75 78 ILE A N 1
ATOM 624 C CA . ILE A 1 78 ? 2.1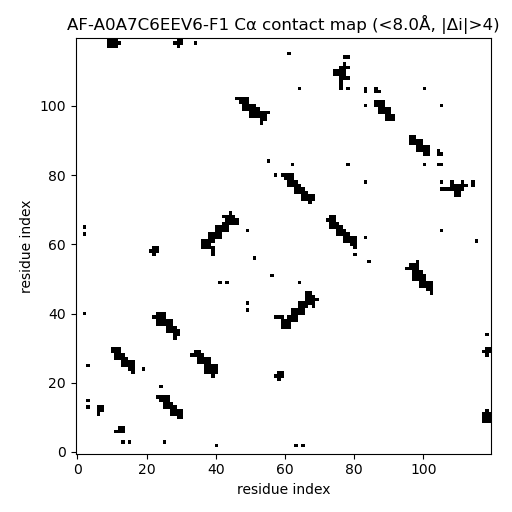70 -2.857 4.799 1.00 98.75 78 ILE A CA 1
ATOM 625 C C . ILE A 1 78 ? 3.488 -2.101 4.954 1.00 98.75 78 ILE A C 1
ATOM 627 O O . ILE A 1 78 ? 4.302 -2.413 5.821 1.00 98.75 78 ILE A O 1
ATOM 631 N N . LEU A 1 79 ? 3.700 -1.088 4.118 1.00 98.69 79 LEU A N 1
ATOM 632 C CA . LEU A 1 79 ? 4.934 -0.310 4.077 1.00 98.69 79 LEU A CA 1
ATOM 633 C C . LEU A 1 79 ? 4.648 1.179 4.251 1.00 98.69 79 LEU A C 1
ATOM 635 O O . LEU A 1 79 ? 3.633 1.688 3.779 1.00 98.69 79 LEU A O 1
ATOM 639 N N . THR A 1 80 ? 5.592 1.894 4.855 1.00 98.50 80 THR A N 1
ATOM 640 C CA . THR A 1 80 ? 5.671 3.358 4.740 1.00 98.50 80 THR A CA 1
ATOM 641 C C . THR A 1 80 ? 6.410 3.758 3.452 1.00 98.50 80 THR A C 1
ATOM 643 O O . THR A 1 80 ? 7.171 2.952 2.900 1.00 98.50 80 THR A O 1
ATOM 646 N N . PRO A 1 81 ? 6.274 5.005 2.966 1.00 97.88 81 PRO A N 1
ATOM 647 C CA . PRO A 1 81 ? 7.092 5.517 1.867 1.00 97.88 81 PRO A CA 1
ATOM 648 C C . PRO A 1 81 ? 8.597 5.354 2.108 1.00 97.88 81 PRO A C 1
ATOM 650 O O . PRO A 1 81 ? 9.341 5.057 1.173 1.00 97.88 81 PRO A O 1
ATOM 653 N N . ASP A 1 82 ? 9.052 5.495 3.353 1.00 98.19 82 ASP A N 1
ATOM 654 C CA . ASP A 1 82 ? 10.457 5.307 3.714 1.00 98.19 82 ASP A CA 1
ATOM 655 C C . ASP A 1 82 ? 10.879 3.840 3.667 1.00 98.19 82 ASP A C 1
ATOM 657 O O . ASP A 1 82 ? 11.973 3.540 3.186 1.00 98.19 82 ASP A O 1
ATOM 661 N N . ASP A 1 83 ? 10.013 2.914 4.094 1.00 98.38 83 ASP A N 1
ATOM 662 C CA . ASP A 1 83 ? 10.241 1.479 3.903 1.00 98.38 83 ASP A CA 1
ATOM 663 C C . ASP A 1 83 ? 10.406 1.158 2.411 1.00 98.38 83 ASP A C 1
ATOM 665 O O . ASP A 1 83 ? 11.343 0.454 2.032 1.00 98.38 83 ASP A O 1
ATOM 669 N N . VAL A 1 84 ? 9.558 1.720 1.542 1.00 98.19 84 VAL A N 1
ATOM 670 C CA . VAL A 1 84 ? 9.680 1.528 0.090 1.00 98.19 84 VAL A CA 1
ATOM 671 C C . VAL A 1 84 ? 10.998 2.100 -0.428 1.00 98.19 84 VAL A C 1
ATOM 673 O O . VAL A 1 84 ? 11.760 1.374 -1.063 1.00 98.19 84 VAL A O 1
ATOM 676 N N . LYS A 1 85 ? 11.305 3.371 -0.138 1.00 97.69 85 LYS A N 1
ATOM 677 C CA . LYS A 1 85 ? 12.524 4.050 -0.617 1.00 97.69 85 LYS A CA 1
ATOM 678 C C . LYS A 1 85 ? 13.802 3.334 -0.183 1.00 97.69 85 LYS A C 1
ATOM 680 O O . LYS A 1 85 ? 14.722 3.212 -0.983 1.00 97.69 85 LYS A O 1
ATOM 685 N N . LYS A 1 86 ? 13.854 2.818 1.049 1.00 97.81 86 LYS A N 1
ATOM 686 C CA . LYS A 1 86 ? 15.009 2.063 1.569 1.00 97.81 86 LYS A CA 1
ATOM 687 C C . LYS A 1 86 ? 15.241 0.736 0.842 1.00 97.81 86 LYS A C 1
ATOM 689 O O . LYS A 1 86 ? 16.360 0.240 0.844 1.00 97.81 86 LYS A O 1
ATOM 694 N N . ASN A 1 87 ? 14.198 0.148 0.256 1.00 97.69 87 ASN A N 1
ATOM 695 C CA . ASN A 1 87 ? 14.250 -1.178 -0.368 1.00 97.69 87 ASN A CA 1
ATOM 696 C C . ASN A 1 87 ? 14.028 -1.137 -1.894 1.00 97.69 87 ASN A C 1
ATOM 698 O O . ASN A 1 87 ? 13.913 -2.188 -2.531 1.00 97.69 87 ASN A O 1
ATOM 702 N N . ILE A 1 88 ? 13.943 0.056 -2.491 1.00 97.94 88 ILE A N 1
ATOM 703 C CA . ILE A 1 88 ? 13.674 0.222 -3.917 1.00 97.94 88 ILE A CA 1
ATOM 704 C C . ILE A 1 88 ? 14.918 -0.115 -4.744 1.00 97.94 88 ILE A C 1
ATOM 706 O O . ILE A 1 88 ? 16.030 0.332 -4.468 1.00 97.94 88 ILE A O 1
ATOM 710 N N . HIS A 1 89 ? 14.724 -0.875 -5.813 1.00 97.56 89 HIS A N 1
ATOM 711 C CA . HIS A 1 89 ? 15.725 -1.083 -6.844 1.00 97.56 89 HIS A CA 1
ATOM 712 C C . HIS A 1 89 ? 15.506 -0.086 -7.986 1.00 97.56 89 HIS A C 1
ATOM 714 O O . HIS A 1 89 ? 14.416 -0.019 -8.562 1.00 97.56 89 HIS A O 1
ATOM 720 N N . LYS A 1 90 ? 16.551 0.668 -8.340 1.00 97.12 90 LYS A N 1
ATOM 721 C CA . LYS A 1 90 ? 16.580 1.532 -9.525 1.00 97.12 90 LYS A CA 1
ATOM 722 C C . LYS A 1 90 ? 17.211 0.767 -10.690 1.00 97.12 90 LYS A C 1
ATOM 724 O O . LYS A 1 90 ? 18.421 0.566 -10.705 1.00 97.12 90 LYS A O 1
ATOM 729 N N . GLY A 1 91 ? 16.399 0.382 -11.669 1.00 94.88 91 GLY A N 1
ATOM 730 C CA . GLY A 1 91 ? 16.857 -0.212 -12.923 1.00 94.88 91 GLY A CA 1
ATOM 731 C C . GLY A 1 91 ? 17.032 0.850 -14.008 1.00 94.88 91 GLY A C 1
ATOM 732 O O . GLY A 1 91 ? 16.176 1.724 -14.161 1.00 94.88 91 GLY A O 1
ATOM 733 N N . VAL A 1 92 ? 18.115 0.766 -14.781 1.00 95.62 92 VAL A N 1
ATOM 734 C CA . VAL A 1 92 ? 18.357 1.617 -15.956 1.00 95.62 92 VAL A CA 1
ATOM 735 C C . VAL A 1 92 ? 18.558 0.724 -17.175 1.00 95.62 92 VAL A C 1
ATOM 737 O O . VAL A 1 92 ? 19.423 -0.147 -17.163 1.00 95.62 92 VAL A O 1
ATOM 740 N N . LYS A 1 93 ? 17.757 0.934 -18.222 1.00 93.50 93 LYS A N 1
ATOM 741 C CA . LYS A 1 93 ? 17.866 0.230 -19.506 1.00 93.50 93 LYS A CA 1
ATOM 742 C C . LYS A 1 93 ? 17.559 1.204 -20.637 1.00 93.50 93 LYS A C 1
ATOM 744 O O . LYS A 1 93 ? 16.559 1.909 -20.558 1.00 93.50 93 LYS A O 1
ATOM 749 N N . ASP A 1 94 ? 18.408 1.267 -21.661 1.00 93.31 94 ASP A N 1
ATOM 750 C CA . ASP A 1 94 ? 18.238 2.157 -22.824 1.00 93.31 94 ASP A CA 1
ATOM 751 C C . ASP A 1 94 ? 17.976 3.626 -22.422 1.00 93.31 94 ASP A C 1
ATOM 753 O O . ASP A 1 94 ? 17.042 4.265 -22.903 1.00 93.31 94 ASP A O 1
ATOM 757 N N . ALA A 1 95 ? 18.746 4.131 -21.447 1.00 92.50 95 ALA A N 1
ATOM 758 C CA . ALA A 1 95 ? 18.579 5.443 -20.798 1.00 92.50 95 ALA A CA 1
ATOM 759 C C . ALA A 1 95 ? 17.224 5.682 -20.087 1.00 92.50 95 ALA A C 1
ATOM 761 O O . ALA A 1 95 ? 16.993 6.756 -19.527 1.00 92.50 95 ALA A O 1
ATOM 762 N N . LYS A 1 96 ? 16.337 4.682 -20.027 1.00 93.94 96 LYS A N 1
ATOM 763 C CA . LYS A 1 96 ? 15.086 4.727 -19.263 1.00 93.94 96 LYS A CA 1
ATOM 764 C C . LYS A 1 96 ? 15.321 4.216 -17.848 1.00 93.94 96 LYS A C 1
ATOM 766 O O . LYS A 1 96 ? 15.845 3.123 -17.639 1.00 93.94 96 LYS A O 1
ATOM 771 N N . THR A 1 97 ? 14.906 5.012 -16.868 1.00 95.81 97 THR A N 1
ATOM 772 C CA . THR A 1 97 ? 14.912 4.630 -15.452 1.00 95.81 97 THR A CA 1
ATOM 773 C C . THR A 1 97 ? 13.578 3.991 -15.077 1.00 95.81 97 THR A C 1
ATOM 775 O O . THR A 1 97 ? 12.523 4.451 -15.511 1.00 95.81 97 THR A O 1
ATOM 778 N N . SER A 1 98 ? 13.624 2.950 -14.249 1.00 96.19 98 SER A N 1
ATOM 779 C CA . SER A 1 98 ? 12.450 2.325 -13.645 1.00 96.19 98 SER A CA 1
ATOM 780 C C . SER A 1 98 ? 12.725 1.934 -12.194 1.00 96.19 98 SER A C 1
ATOM 782 O O . SER A 1 98 ? 13.832 1.520 -11.852 1.00 96.19 98 SER A O 1
ATOM 784 N N . TYR A 1 99 ? 11.718 2.080 -11.341 1.00 97.69 99 TYR A N 1
ATOM 785 C CA . TYR A 1 99 ? 11.799 1.774 -9.918 1.00 97.69 99 TYR A CA 1
ATOM 786 C C . TYR A 1 99 ? 10.960 0.543 -9.595 1.00 97.69 99 TYR A C 1
ATOM 788 O O . TYR A 1 99 ? 9.778 0.475 -9.944 1.00 97.69 99 TYR A O 1
ATOM 796 N N . TRP A 1 100 ? 11.578 -0.418 -8.915 1.00 97.88 100 TRP A N 1
ATOM 797 C CA . TRP A 1 100 ? 10.980 -1.708 -8.590 1.00 97.88 100 TRP A CA 1
ATOM 798 C C . TRP A 1 100 ? 11.241 -2.053 -7.133 1.00 97.88 100 TRP A C 1
ATOM 800 O O . TRP A 1 100 ? 12.390 -2.083 -6.701 1.00 97.88 100 TRP A O 1
ATOM 810 N N . LEU A 1 101 ? 10.199 -2.354 -6.366 1.00 98.31 101 LEU A N 1
ATOM 811 C CA . LEU A 1 101 ? 10.369 -2.905 -5.025 1.00 98.31 101 LEU A CA 1
ATOM 812 C C . LEU A 1 101 ? 10.475 -4.426 -5.147 1.00 98.31 101 LEU A C 1
ATOM 814 O O . LEU A 1 101 ? 9.515 -5.094 -5.532 1.00 98.31 101 LEU A O 1
ATOM 818 N N . GLN A 1 102 ? 11.660 -4.962 -4.870 1.00 97.81 102 GLN A N 1
ATOM 819 C CA . GLN A 1 102 ? 11.937 -6.395 -4.994 1.00 97.81 102 GLN A CA 1
ATOM 820 C C . GLN A 1 102 ? 11.180 -7.202 -3.924 1.00 97.81 102 GLN A C 1
ATOM 822 O O . GLN A 1 102 ? 10.936 -6.657 -2.845 1.00 97.81 102 GLN A O 1
ATOM 827 N N . PRO A 1 103 ? 10.870 -8.496 -4.158 1.00 98.06 103 PRO A N 1
ATOM 828 C CA . PRO A 1 103 ? 10.191 -9.355 -3.182 1.00 98.06 103 PRO A CA 1
ATOM 829 C C . PRO A 1 103 ? 10.791 -9.279 -1.779 1.00 98.06 103 PRO A C 1
ATOM 831 O O . PRO A 1 103 ? 10.105 -8.910 -0.830 1.00 98.06 103 PRO A O 1
ATOM 834 N N . GLN A 1 104 ? 12.103 -9.475 -1.644 1.00 96.75 104 GLN A N 1
ATOM 835 C CA . GLN A 1 104 ? 12.785 -9.393 -0.346 1.00 96.75 104 GLN A CA 1
ATOM 836 C C . GLN A 1 104 ? 12.618 -8.028 0.354 1.00 96.75 104 GLN A C 1
ATOM 838 O O . GLN A 1 104 ? 12.689 -7.935 1.580 1.00 96.75 104 GLN A O 1
ATOM 843 N N . GLY A 1 105 ? 12.371 -6.970 -0.422 1.00 97.31 105 GLY A N 1
ATOM 844 C CA . GLY A 1 105 ? 12.129 -5.621 0.066 1.00 97.31 105 GLY A CA 1
ATOM 845 C C . GLY A 1 105 ? 10.773 -5.438 0.745 1.00 97.31 105 GLY A C 1
A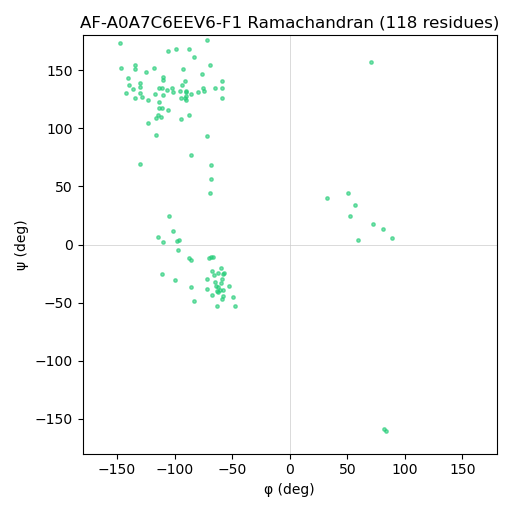TOM 846 O O . GLY A 1 105 ? 10.692 -4.619 1.656 1.00 97.31 105 GLY A O 1
ATOM 847 N N . TYR A 1 106 ? 9.742 -6.202 0.357 1.00 98.38 106 TYR A N 1
ATOM 848 C CA . TYR A 1 106 ? 8.405 -6.104 0.957 1.00 98.38 106 TYR A CA 1
ATOM 849 C C . TYR A 1 106 ? 7.977 -7.315 1.791 1.00 98.38 106 TYR A C 1
ATOM 851 O O . TYR A 1 106 ? 7.185 -7.142 2.713 1.00 98.38 106 TYR A O 1
ATOM 859 N N . LEU A 1 107 ? 8.512 -8.516 1.536 1.00 98.06 107 LEU A N 1
ATOM 860 C CA . LEU A 1 107 ? 8.071 -9.747 2.210 1.00 98.06 107 LEU A CA 1
ATOM 861 C C . LEU A 1 107 ? 8.211 -9.698 3.741 1.00 98.06 107 LEU A C 1
ATOM 863 O O . LEU A 1 107 ? 7.414 -10.297 4.457 1.00 98.06 107 LEU A O 1
ATOM 867 N N . LYS A 1 108 ? 9.187 -8.940 4.252 1.00 97.38 108 LYS A N 1
ATOM 868 C CA . LYS A 1 108 ? 9.407 -8.722 5.693 1.00 97.38 108 LYS A CA 1
ATOM 869 C C . LYS A 1 108 ? 8.323 -7.890 6.390 1.00 97.38 108 LYS A C 1
ATOM 871 O O . LYS A 1 108 ? 8.326 -7.809 7.609 1.00 97.38 108 LYS A O 1
ATOM 876 N N . PHE A 1 109 ? 7.420 -7.268 5.633 1.00 98.44 109 PHE A N 1
ATOM 877 C CA . PHE A 1 109 ? 6.326 -6.441 6.150 1.00 98.44 109 PHE A CA 1
ATOM 878 C C . PHE A 1 109 ? 4.965 -7.144 6.068 1.00 98.44 109 PHE A C 1
ATOM 880 O O . PHE A 1 109 ? 3.922 -6.492 5.979 1.00 98.44 109 PHE A O 1
ATOM 887 N N . ARG A 1 110 ? 4.980 -8.481 6.041 1.00 98.19 110 ARG A N 1
ATOM 888 C CA . ARG A 1 110 ? 3.781 -9.314 5.976 1.00 98.19 110 ARG A CA 1
ATOM 889 C C . ARG A 1 110 ? 2.876 -9.037 7.172 1.00 98.19 110 ARG A C 1
ATOM 891 O O . ARG A 1 110 ? 3.330 -9.136 8.304 1.00 98.19 110 ARG A O 1
ATOM 898 N N . GLU A 1 111 ? 1.612 -8.722 6.902 1.00 98.06 111 GLU A N 1
ATOM 899 C CA . GLU A 1 111 ? 0.575 -8.446 7.906 1.00 98.06 111 GLU A CA 1
ATOM 900 C C . GLU A 1 111 ? 0.969 -7.385 8.957 1.00 98.06 111 GLU A C 1
ATOM 902 O O . GLU A 1 111 ? 0.385 -7.356 10.038 1.00 98.06 111 GLU A O 1
ATOM 907 N N . ALA A 1 112 ? 1.911 -6.488 8.629 1.00 98.31 112 ALA A N 1
ATOM 908 C CA . ALA A 1 112 ? 2.399 -5.387 9.470 1.00 98.31 112 ALA A CA 1
ATOM 909 C C . ALA A 1 112 ? 1.364 -4.251 9.694 1.00 98.31 112 ALA A C 1
ATOM 911 O O . ALA A 1 112 ? 1.654 -3.058 9.553 1.00 98.31 112 ALA A O 1
ATOM 912 N N . TRP A 1 113 ? 0.112 -4.611 9.983 1.00 97.94 113 TRP A N 1
ATOM 913 C CA . TRP A 1 113 ? -1.020 -3.704 10.177 1.00 97.94 113 TRP A CA 1
ATOM 914 C C . TRP A 1 113 ? -0.839 -2.754 11.361 1.00 97.94 113 TRP A C 1
ATOM 916 O O . TRP A 1 113 ? -1.431 -1.674 11.375 1.00 97.94 113 TRP A O 1
ATOM 926 N N . GLU A 1 114 ? -0.014 -3.122 12.340 1.00 97.50 114 GLU A N 1
ATOM 927 C CA . GLU A 1 114 ? 0.352 -2.278 13.478 1.00 97.50 114 GLU A CA 1
ATOM 928 C C . GLU A 1 114 ? 0.978 -0.944 13.056 1.00 97.50 114 GLU A C 1
ATOM 930 O O . GLU A 1 114 ? 0.851 0.032 13.790 1.00 97.50 114 GLU A O 1
ATOM 935 N N . LYS A 1 115 ? 1.574 -0.869 11.855 1.00 97.56 115 LYS A N 1
ATOM 936 C CA . LYS A 1 115 ? 2.076 0.387 11.275 1.00 97.56 115 LYS A CA 1
ATOM 937 C C . LYS A 1 115 ? 0.972 1.419 11.036 1.00 97.56 115 LYS A C 1
ATOM 939 O O . LYS A 1 115 ? 1.225 2.608 11.188 1.00 97.56 115 LYS A O 1
ATOM 944 N N . ILE A 1 116 ? -0.220 0.968 10.641 1.00 97.62 116 ILE A N 1
ATOM 945 C CA . ILE A 1 116 ? -1.399 1.829 10.435 1.00 97.62 116 ILE A CA 1
ATOM 946 C C . ILE A 1 116 ? -2.135 2.018 11.766 1.00 97.62 116 ILE A C 1
ATOM 948 O O . ILE A 1 116 ? -2.645 3.095 12.066 1.00 97.62 116 ILE A O 1
ATOM 952 N N . GLY A 1 117 ? -2.173 0.964 12.583 1.00 96.62 117 GLY A N 1
ATOM 953 C CA . GLY A 1 117 ? -2.902 0.941 13.841 1.00 96.62 117 GLY A CA 1
ATOM 954 C C . GLY A 1 117 ? -4.382 0.600 13.660 1.00 96.62 117 GLY A C 1
ATOM 955 O O . GLY A 1 117 ? -4.802 -0.009 12.671 1.00 96.62 117 GLY A O 1
ATOM 956 N N . LYS A 1 118 ? -5.179 0.955 14.667 1.00 96.31 118 LYS A N 1
ATOM 957 C CA . LYS A 1 118 ? -6.610 0.639 14.770 1.00 96.31 118 LYS A CA 1
ATOM 958 C C . LYS A 1 118 ? -7.441 1.907 14.601 1.00 96.31 118 LYS A C 1
ATOM 960 O O . LYS A 1 118 ? -7.008 2.970 15.040 1.00 96.31 118 LYS A O 1
ATOM 965 N N . GLY A 1 119 ? -8.597 1.766 13.955 1.00 94.50 119 GLY A N 1
ATOM 966 C CA . GLY A 1 119 ? -9.498 2.879 13.639 1.00 94.50 119 GLY A CA 1
ATOM 967 C C . GLY A 1 119 ? -10.659 3.061 14.619 1.00 94.50 119 GLY A C 1
ATOM 968 O O . GLY A 1 119 ? -11.506 3.910 14.373 1.00 94.50 119 GLY A O 1
ATOM 969 N N . TYR A 1 120 ? -10.718 2.264 15.687 1.00 91.88 120 TYR A N 1
ATOM 970 C CA . TYR A 1 120 ? -11.725 2.363 16.744 1.00 91.88 120 TYR A CA 1
ATOM 971 C C . TYR A 1 120 ? -11.189 3.051 18.001 1.00 91.88 120 TYR A C 1
ATOM 973 O O . TYR A 1 120 ? -9.945 3.097 18.162 1.00 91.88 120 TYR A O 1
#

Solvent-accessible surface area (backbone atoms only — not comparable to full-atom values): 6698 Å² total; per-residue (Å²): 110,71,69,51,53,60,40,40,78,42,38,26,47,69,47,72,54,82,67,93,48,80,58,40,46,32,40,36,26,27,78,86,61,78,54,73,48,36,27,20,73,46,81,31,75,44,83,55,66,44,81,53,48,71,55,93,76,75,76,22,66,28,39,36,40,34,24,30,63,84,51,100,69,57,44,48,22,45,37,42,55,64,53,46,64,78,36,49,40,80,47,76,56,95,92,42,52,36,35,30,36,38,43,84,52,46,62,86,26,56,72,36,51,75,81,81,54,68,16,109